Protein AF-A0A523BJ26-F1 (afdb_monomer_lite)

Sequence (100 aa):
MAKSVRDLELLLLATLSHESLDLLSILATHPDGMSTTELFHTFRRKWDVSKPTFFTYLNDLDKQGLIGTGGGRRGKPYIVTLLLQYPELIKEELKRREVK

pLDDT: mean 90.49, std 11.13, range [49.31, 97.56]

Radius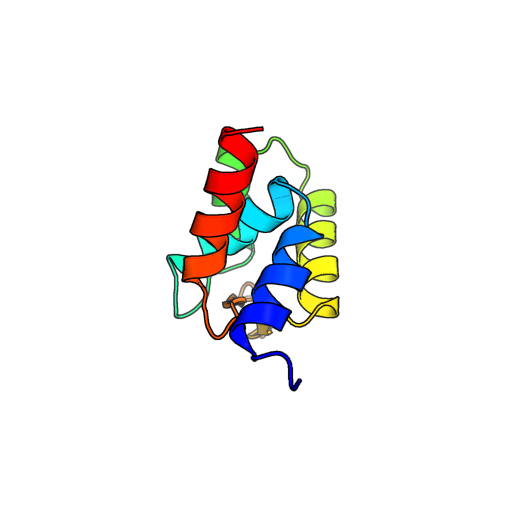 of gyration: 13.76 Å; chains: 1; bounding box: 28×31×40 Å

Foldseek 3Di:
DDQDLVNVVLVVLLPDDPLLLVLLVVQLVPQVFDFLVVSVVVSCVVPVDDSVVSVVSVVVCVVVVQWDWDDPDPPGGIGIHGDRPCSVSSVVSNVVVVVD

Structure (mmCIF, N/CA/C/O backbone):
data_AF-A0A523BJ26-F1
#
_entry.id   AF-A0A523BJ26-F1
#
loop_
_atom_site.group_PDB
_atom_site.id
_atom_site.type_symbol
_atom_site.label_atom_id
_atom_site.label_alt_id
_atom_site.label_comp_id
_atom_site.label_asym_id
_atom_site.label_entity_id
_atom_site.label_seq_id
_atom_site.pdbx_PDB_ins_code
_atom_site.Cartn_x
_atom_site.Cartn_y
_atom_site.Cartn_z
_atom_site.occupancy
_atom_site.B_iso_or_equiv
_atom_site.auth_seq_id
_atom_site.auth_comp_id
_atom_site.auth_asym_id
_atom_site.auth_atom_id
_atom_site.pdbx_PDB_model_num
ATOM 1 N N . MET A 1 1 ? -12.748 -17.782 20.034 1.00 49.31 1 MET A N 1
ATOM 2 C CA . MET A 1 1 ? -13.449 -16.960 19.024 1.00 49.31 1 MET A CA 1
ATOM 3 C C . MET A 1 1 ? -12.514 -16.856 17.827 1.00 49.31 1 MET A C 1
ATOM 5 O O . MET A 1 1 ? -11.424 -16.323 17.996 1.00 49.31 1 MET A O 1
ATOM 9 N N . ALA A 1 2 ? -12.829 -17.486 16.693 1.00 54.34 2 ALA A N 1
ATOM 10 C CA . ALA A 1 2 ? -11.977 -17.381 15.506 1.00 54.34 2 ALA A CA 1
ATOM 11 C C . ALA A 1 2 ? -12.077 -15.945 14.973 1.00 54.34 2 ALA A C 1
ATOM 13 O O . ALA A 1 2 ? -13.187 -15.462 14.762 1.00 54.34 2 ALA A O 1
ATOM 14 N N . LYS A 1 3 ? -10.948 -15.244 14.824 1.00 74.44 3 LYS A N 1
ATOM 15 C CA . LYS A 1 3 ? -10.942 -13.932 14.163 1.00 74.44 3 LYS A CA 1
ATOM 16 C C . LYS A 1 3 ? -11.324 -14.145 12.700 1.00 74.44 3 LYS A C 1
ATOM 18 O O . LYS A 1 3 ? -10.780 -15.051 12.068 1.00 74.44 3 LYS A O 1
ATOM 23 N N . SER A 1 4 ? -12.263 -13.354 12.184 1.00 91.56 4 SER A N 1
ATOM 24 C CA . SER A 1 4 ? -12.597 -13.407 10.760 1.00 91.56 4 SER A CA 1
ATOM 25 C C . SER A 1 4 ? -11.415 -12.895 9.928 1.00 91.56 4 SER A C 1
ATOM 27 O O . SER A 1 4 ? -10.587 -12.133 10.432 1.00 91.56 4 SER A O 1
ATOM 29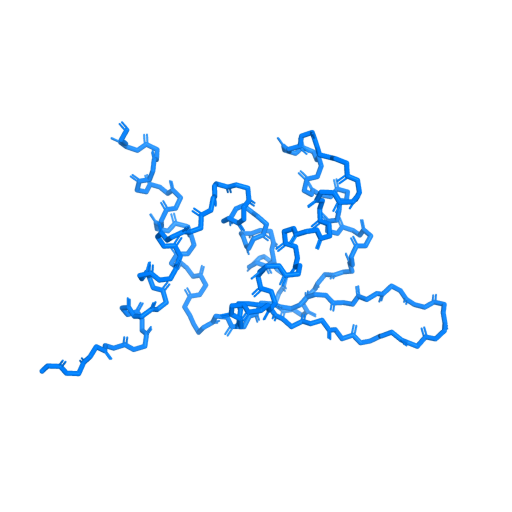 N N . VAL A 1 5 ? -11.321 -13.294 8.654 1.00 91.12 5 VAL A N 1
ATOM 30 C CA . VAL A 1 5 ? -10.281 -12.774 7.741 1.00 91.12 5 VAL A CA 1
ATOM 31 C C . VAL A 1 5 ? -10.345 -11.245 7.671 1.00 91.12 5 VAL A C 1
ATOM 33 O O . VAL A 1 5 ? -9.316 -10.585 7.771 1.00 91.12 5 VAL A O 1
ATOM 36 N N . ARG A 1 6 ? -11.561 -10.686 7.636 1.00 93.94 6 ARG A N 1
ATOM 37 C CA . ARG A 1 6 ? -11.807 -9.241 7.689 1.00 93.94 6 ARG A CA 1
ATOM 38 C C . ARG A 1 6 ? -11.180 -8.583 8.924 1.00 93.94 6 ARG A C 1
ATOM 40 O O . ARG A 1 6 ? -10.531 -7.550 8.802 1.00 93.94 6 ARG A O 1
ATOM 47 N N . ASP A 1 7 ? -11.342 -9.176 10.110 1.00 92.31 7 ASP A N 1
ATOM 48 C CA . ASP A 1 7 ? -10.767 -8.625 11.348 1.00 92.31 7 ASP A CA 1
ATOM 49 C C . ASP A 1 7 ? -9.236 -8.678 11.346 1.00 92.31 7 ASP A C 1
ATOM 51 O O . ASP A 1 7 ? -8.584 -7.786 11.887 1.00 92.31 7 ASP A O 1
ATOM 55 N N . LEU A 1 8 ? -8.652 -9.723 10.753 1.00 92.56 8 LEU A N 1
ATOM 56 C CA . LEU A 1 8 ? -7.202 -9.849 10.618 1.00 92.56 8 LEU A CA 1
ATOM 57 C C . LEU A 1 8 ? -6.636 -8.796 9.661 1.00 92.56 8 LEU A C 1
ATOM 59 O O . LEU A 1 8 ? -5.654 -8.143 10.010 1.00 92.56 8 LEU A O 1
ATOM 63 N N . GLU A 1 9 ? -7.273 -8.584 8.508 1.00 94.44 9 GLU A N 1
ATOM 64 C CA . GLU A 1 9 ? -6.871 -7.540 7.560 1.00 94.44 9 GLU A CA 1
ATOM 65 C C . GLU A 1 9 ? -7.010 -6.144 8.173 1.00 94.44 9 GLU A C 1
ATOM 67 O O . GLU A 1 9 ? -6.081 -5.346 8.080 1.00 94.44 9 GLU A O 1
ATOM 72 N N . LEU A 1 10 ? -8.105 -5.862 8.888 1.00 93.88 10 LEU A N 1
ATOM 73 C CA . LEU A 1 10 ? -8.280 -4.579 9.573 1.00 93.88 10 LEU A CA 1
ATOM 74 C C . LEU A 1 10 ? -7.204 -4.344 10.643 1.00 93.88 10 LEU A C 1
ATOM 76 O O . LEU A 1 10 ? -6.666 -3.242 10.749 1.00 93.88 10 LEU A O 1
ATOM 80 N N . LEU A 1 11 ? -6.869 -5.371 11.433 1.00 93.19 11 LEU A N 1
ATOM 81 C CA . LEU A 1 11 ? -5.788 -5.285 12.417 1.00 93.19 11 LEU A CA 1
ATOM 82 C C . LEU A 1 11 ? -4.442 -5.003 11.750 1.00 93.19 11 LEU A C 1
ATOM 84 O O . LEU A 1 11 ? -3.679 -4.192 12.265 1.00 93.19 11 LEU A O 1
ATOM 88 N N . LEU A 1 12 ? -4.161 -5.642 10.617 1.00 94.06 12 LEU A N 1
ATOM 89 C CA . LEU A 1 12 ? -2.917 -5.452 9.885 1.00 94.06 12 LEU A CA 1
ATOM 90 C C . LEU A 1 12 ? -2.833 -4.040 9.281 1.00 94.06 12 LEU A C 1
ATOM 92 O O . LEU A 1 12 ? -1.844 -3.342 9.506 1.00 94.06 12 LEU A O 1
ATOM 96 N N . LEU A 1 13 ? -3.904 -3.562 8.639 1.00 96.44 13 LEU A N 1
ATOM 97 C CA . LEU A 1 13 ? -4.014 -2.188 8.132 1.00 96.44 13 LEU A CA 1
ATOM 98 C C . LEU A 1 13 ? -3.824 -1.142 9.239 1.00 96.44 13 LEU A C 1
ATOM 100 O O . LEU A 1 13 ? -3.152 -0.132 9.031 1.00 96.44 13 LEU A O 1
ATOM 104 N N . ALA A 1 14 ? -4.340 -1.400 10.443 1.00 94.62 14 ALA A N 1
ATOM 105 C CA . ALA A 1 14 ? -4.178 -0.500 11.582 1.00 94.62 14 ALA A CA 1
ATOM 106 C C . ALA A 1 14 ? -2.711 -0.325 12.030 1.00 94.62 14 ALA A C 1
ATOM 108 O O . ALA A 1 14 ? -2.402 0.666 12.690 1.00 94.62 14 ALA A O 1
ATOM 109 N N . THR A 1 15 ? -1.801 -1.238 11.665 1.00 94.81 15 THR A N 1
ATOM 110 C CA . THR A 1 15 ? -0.360 -1.127 11.978 1.00 94.81 15 THR A CA 1
ATOM 111 C C . THR A 1 15 ? 0.442 -0.333 10.946 1.00 94.81 15 THR A C 1
ATOM 113 O O . THR A 1 15 ? 1.583 0.040 11.212 1.00 94.81 15 THR A O 1
ATOM 116 N N . LEU A 1 16 ? -0.138 -0.056 9.776 1.00 96.50 16 LEU A N 1
ATOM 117 C CA . LEU A 1 16 ? 0.550 0.613 8.674 1.00 96.50 16 LEU A CA 1
ATOM 118 C C . LEU A 1 16 ? 0.691 2.119 8.906 1.00 96.50 16 LEU A C 1
ATOM 120 O O . LEU A 1 16 ? -0.143 2.741 9.567 1.00 96.50 16 LEU A O 1
ATOM 124 N N . SER A 1 17 ? 1.707 2.736 8.299 1.00 95.12 17 SER A N 1
ATOM 125 C CA . SER A 1 17 ? 1.802 4.198 8.233 1.00 95.12 17 SER A CA 1
ATOM 126 C C . SER A 1 17 ? 0.719 4.787 7.316 1.00 95.12 17 SER A C 1
ATOM 128 O O . SER A 1 17 ? 0.050 4.062 6.574 1.00 95.12 17 SER A O 1
ATOM 130 N N . HIS A 1 18 ? 0.516 6.107 7.373 1.00 94.88 18 HIS A N 1
ATOM 131 C CA . HIS A 1 18 ? -0.462 6.772 6.504 1.00 94.88 18 HIS A CA 1
ATOM 132 C C . HIS A 1 18 ? -0.048 6.657 5.027 1.00 94.88 18 HIS A C 1
ATOM 134 O O . HIS A 1 18 ? -0.874 6.351 4.174 1.00 94.88 18 HIS A O 1
ATOM 140 N N . GLU A 1 19 ? 1.245 6.801 4.747 1.00 95.94 1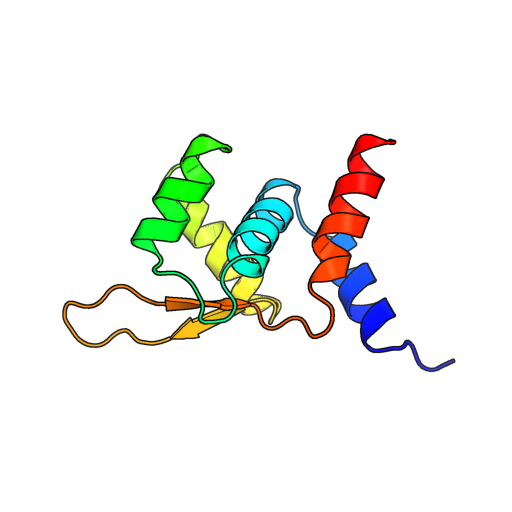9 GLU A N 1
ATOM 141 C CA . GLU A 1 19 ? 1.877 6.619 3.438 1.00 95.94 19 GLU A CA 1
ATOM 142 C C . GLU A 1 19 ? 1.587 5.233 2.861 1.00 95.94 19 GLU A C 1
ATOM 144 O O . GLU A 1 19 ? 1.145 5.108 1.720 1.00 95.94 19 GLU A O 1
ATOM 149 N N . SER A 1 20 ? 1.783 4.186 3.665 1.00 97.31 20 SER A N 1
ATOM 150 C CA . SER A 1 20 ? 1.501 2.812 3.258 1.00 97.31 20 SER A CA 1
ATOM 151 C C . SER A 1 20 ? 0.014 2.593 2.970 1.00 97.31 20 SER A C 1
ATOM 153 O O . SER A 1 20 ? -0.319 1.980 1.958 1.00 97.31 20 SER A O 1
ATOM 155 N N . LEU A 1 21 ? -0.892 3.126 3.800 1.00 97.25 21 LEU A N 1
ATOM 156 C CA . LEU A 1 21 ? -2.337 3.040 3.548 1.00 97.25 21 LEU A CA 1
ATOM 157 C C . LEU A 1 21 ? -2.754 3.774 2.274 1.00 97.25 21 LEU A C 1
ATOM 159 O O . LEU A 1 21 ? -3.570 3.264 1.510 1.00 97.25 21 LEU A O 1
ATOM 163 N N . ASP A 1 22 ? -2.183 4.946 2.014 1.00 96.25 22 ASP A N 1
ATOM 164 C CA . ASP A 1 22 ? -2.436 5.682 0.780 1.00 96.25 22 ASP A CA 1
ATOM 165 C C . ASP A 1 22 ? -1.928 4.939 -0.450 1.00 96.25 22 ASP A C 1
ATOM 167 O O . ASP A 1 22 ? -2.608 4.904 -1.476 1.00 96.25 22 ASP A O 1
ATOM 171 N N . LEU A 1 23 ? -0.756 4.312 -0.356 1.00 97.06 23 LEU A N 1
ATOM 172 C CA . LEU A 1 23 ? -0.219 3.503 -1.441 1.00 97.06 23 LEU A CA 1
ATOM 173 C C . LEU A 1 23 ? -1.146 2.319 -1.754 1.00 97.06 23 LEU A C 1
ATOM 175 O O . LEU A 1 23 ? -1.452 2.074 -2.922 1.00 97.06 23 LEU A O 1
ATOM 179 N N . LEU A 1 24 ? -1.669 1.641 -0.726 1.00 97.56 24 LEU A N 1
ATOM 180 C CA . LEU A 1 24 ? -2.688 0.599 -0.894 1.00 97.56 24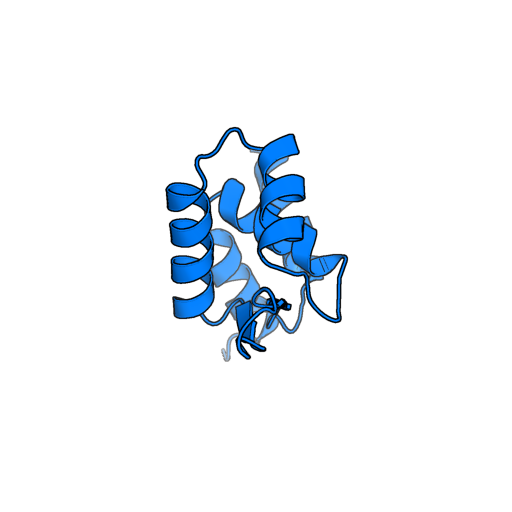 LEU A CA 1
ATOM 181 C C . LEU A 1 24 ? -4.003 1.157 -1.456 1.00 97.56 24 LEU A C 1
ATOM 183 O O . LEU A 1 24 ? -4.633 0.505 -2.283 1.00 97.56 24 LEU A O 1
ATOM 187 N N . SER A 1 25 ? -4.406 2.366 -1.061 1.00 96.88 25 SER A N 1
ATOM 188 C CA . SER A 1 25 ? -5.613 3.037 -1.564 1.00 96.88 25 SER A CA 1
ATOM 189 C C . SER A 1 25 ? -5.520 3.341 -3.064 1.00 96.88 25 SER A C 1
ATOM 191 O O . SER A 1 25 ? -6.495 3.154 -3.792 1.00 96.88 25 SER A O 1
ATOM 193 N N . ILE A 1 26 ? -4.338 3.734 -3.558 1.00 96.50 26 ILE A N 1
ATOM 194 C CA . ILE A 1 26 ? -4.078 3.899 -4.999 1.00 96.50 26 ILE A CA 1
ATOM 195 C C . ILE A 1 26 ? -4.190 2.551 -5.723 1.00 96.50 26 ILE A C 1
ATOM 197 O O . ILE A 1 26 ? -4.804 2.472 -6.785 1.00 96.50 26 ILE A O 1
ATOM 201 N N . LEU A 1 27 ? -3.634 1.480 -5.154 1.00 96.50 27 LEU A N 1
ATOM 202 C CA . LEU A 1 27 ? -3.737 0.140 -5.739 1.00 96.50 27 LEU A CA 1
ATOM 203 C C . LEU A 1 27 ? -5.175 -0.394 -5.732 1.00 96.50 27 LEU A C 1
ATOM 205 O O . LEU A 1 27 ? -5.585 -1.045 -6.686 1.00 96.50 27 LEU A O 1
ATOM 209 N N . ALA A 1 28 ? -5.973 -0.071 -4.714 1.00 95.69 28 ALA A N 1
ATOM 210 C CA . ALA A 1 28 ? -7.371 -0.487 -4.615 1.00 95.69 28 ALA A CA 1
ATOM 211 C C . ALA A 1 28 ? -8.267 0.092 -5.727 1.00 95.69 28 ALA A C 1
ATOM 213 O O . ALA A 1 28 ? -9.363 -0.418 -5.954 1.00 95.69 28 ALA A O 1
ATOM 214 N N . THR A 1 29 ? -7.828 1.143 -6.431 1.00 94.56 29 THR A N 1
ATOM 215 C CA . THR A 1 29 ? -8.532 1.667 -7.615 1.00 94.56 29 THR A CA 1
ATOM 216 C C . THR A 1 29 ? -8.111 0.985 -8.924 1.00 94.56 29 THR A C 1
ATOM 218 O O . THR A 1 29 ? -8.718 1.252 -9.957 1.00 94.56 29 THR A O 1
ATOM 221 N N . HIS A 1 30 ? -7.128 0.076 -8.880 1.00 94.19 30 HIS A N 1
ATOM 222 C CA . HIS A 1 30 ? -6.557 -0.633 -10.029 1.00 94.19 30 HIS A CA 1
ATOM 223 C C . HIS A 1 30 ? -6.540 -2.152 -9.765 1.00 94.19 30 HIS A C 1
ATOM 225 O O . HIS A 1 30 ? -5.510 -2.693 -9.358 1.00 94.19 30 HIS A O 1
ATOM 231 N N . PRO A 1 31 ? -7.664 -2.865 -9.981 1.00 86.00 31 PRO A N 1
ATOM 232 C CA . PRO A 1 31 ? -7.788 -4.286 -9.634 1.00 86.00 31 PRO A CA 1
ATOM 233 C C . PRO A 1 31 ? -6.801 -5.191 -10.388 1.00 86.00 31 PRO A C 1
ATOM 235 O O . PRO A 1 31 ? -6.353 -6.194 -9.842 1.00 86.00 31 PRO A O 1
ATOM 238 N N . ASP A 1 32 ? -6.398 -4.801 -11.599 1.00 89.25 32 ASP A N 1
ATOM 239 C CA . ASP A 1 32 ? -5.402 -5.520 -12.408 1.00 89.25 32 ASP A CA 1
ATOM 240 C C . ASP A 1 32 ? -3.946 -5.176 -12.029 1.00 89.25 32 ASP A C 1
ATOM 242 O O . ASP A 1 32 ? -2.987 -5.658 -12.639 1.00 89.25 32 ASP A O 1
ATOM 246 N N . GLY A 1 33 ? -3.771 -4.336 -11.007 1.00 92.50 33 GLY A N 1
ATOM 247 C CA . GLY A 1 33 ? -2.492 -3.803 -10.572 1.00 92.50 33 GLY A CA 1
ATOM 248 C C . GLY A 1 33 ? -2.034 -2.580 -11.359 1.00 92.50 33 GLY A C 1
ATOM 249 O O . GLY A 1 33 ? -2.636 -2.149 -12.341 1.00 92.50 33 GLY A O 1
ATOM 250 N N . MET A 1 34 ? -0.930 -2.002 -10.898 1.00 94.81 34 MET A N 1
ATOM 251 C CA . MET A 1 34 ? -0.337 -0.797 -11.469 1.00 94.81 34 MET A CA 1
ATOM 252 C C . MET A 1 34 ? 1.159 -0.992 -11.685 1.00 94.81 34 MET A C 1
ATOM 254 O O . MET A 1 34 ? 1.845 -1.641 -10.893 1.00 94.81 34 MET A O 1
ATOM 258 N N . SER A 1 35 ? 1.699 -0.413 -12.757 1.00 94.00 35 SER A N 1
ATOM 259 C CA . SER A 1 35 ? 3.145 -0.433 -12.962 1.00 94.00 35 SER A CA 1
ATOM 260 C C . SER A 1 35 ? 3.862 0.360 -11.865 1.00 94.00 35 SER A C 1
ATOM 262 O O . SER A 1 35 ? 3.430 1.442 -11.483 1.00 94.00 35 SER A O 1
ATOM 264 N N . THR A 1 36 ? 5.002 -0.132 -11.384 1.00 93.25 36 THR A N 1
ATOM 265 C CA . THR A 1 36 ? 5.840 0.566 -10.387 1.00 93.25 36 THR A CA 1
ATOM 266 C C . THR A 1 36 ? 6.181 2.005 -10.782 1.00 93.25 36 THR A C 1
ATOM 268 O O . THR A 1 36 ? 6.255 2.874 -9.917 1.00 93.25 36 THR A O 1
ATOM 271 N N . THR A 1 37 ? 6.358 2.279 -12.078 1.00 93.19 37 THR A N 1
ATOM 272 C CA . THR A 1 37 ? 6.590 3.634 -12.598 1.00 93.19 37 THR A CA 1
ATOM 273 C C . THR A 1 37 ? 5.373 4.533 -12.390 1.00 93.19 37 THR A C 1
ATOM 275 O O . THR A 1 37 ? 5.496 5.622 -11.832 1.00 93.19 37 THR A O 1
ATOM 278 N N . GLU A 1 38 ? 4.198 4.083 -12.820 1.00 94.88 38 GLU A N 1
ATOM 279 C CA . GLU A 1 38 ? 2.946 4.831 -12.690 1.00 94.88 38 GLU A CA 1
ATOM 280 C C . GLU A 1 38 ? 2.539 5.010 -11.225 1.00 94.88 38 GLU A C 1
ATOM 282 O O . GLU A 1 38 ? 2.170 6.111 -10.811 1.00 94.88 38 GLU A O 1
ATOM 287 N N . LEU A 1 39 ? 2.706 3.960 -10.421 1.00 96.06 39 LEU A N 1
ATOM 288 C CA . LEU A 1 39 ? 2.436 3.974 -8.990 1.00 96.06 39 LEU A CA 1
ATOM 289 C C . LEU A 1 39 ? 3.335 4.976 -8.270 1.00 96.06 39 LEU A C 1
ATOM 291 O O . LEU A 1 39 ? 2.836 5.779 -7.487 1.00 96.06 39 LEU A O 1
ATOM 295 N N . PHE A 1 40 ? 4.634 5.001 -8.583 1.00 96.44 40 PHE A N 1
ATOM 296 C CA . PHE A 1 40 ? 5.557 5.986 -8.020 1.00 96.44 40 PHE A CA 1
ATOM 297 C C . PHE A 1 40 ? 5.137 7.418 -8.363 1.00 96.44 40 PHE A C 1
ATOM 299 O O . PHE A 1 40 ? 5.078 8.272 -7.480 1.00 96.44 40 PHE A O 1
ATOM 306 N N . HIS A 1 41 ? 4.818 7.693 -9.631 1.00 95.62 41 HIS A N 1
ATOM 307 C CA . HIS A 1 41 ? 4.400 9.030 -10.051 1.00 95.62 41 HIS A CA 1
ATOM 308 C C . HIS A 1 41 ? 3.075 9.460 -9.420 1.00 95.62 41 HIS A C 1
ATOM 310 O O . HIS A 1 41 ? 2.933 10.630 -9.071 1.00 95.62 41 HIS A O 1
ATOM 316 N N . THR A 1 42 ? 2.130 8.538 -9.250 1.00 96.00 42 THR A N 1
ATOM 317 C CA . THR A 1 42 ? 0.840 8.812 -8.605 1.00 96.00 42 THR A CA 1
ATOM 318 C C . THR A 1 42 ? 1.022 9.069 -7.115 1.00 96.00 42 THR A C 1
ATOM 320 O O . THR A 1 42 ? 0.559 10.087 -6.606 1.00 96.00 42 THR A O 1
ATOM 323 N N . PHE A 1 43 ? 1.771 8.204 -6.431 1.00 96.69 43 PHE A N 1
ATOM 324 C CA . PHE A 1 43 ? 2.058 8.325 -5.006 1.00 96.69 43 PHE A CA 1
ATOM 325 C C . PHE A 1 43 ? 2.809 9.621 -4.680 1.00 96.69 43 PHE A C 1
ATOM 327 O O . PHE A 1 43 ? 2.434 10.346 -3.756 1.00 96.69 43 PHE A O 1
ATOM 334 N N . ARG A 1 44 ? 3.797 9.981 -5.512 1.00 96.06 44 ARG A N 1
ATOM 335 C CA . ARG A 1 44 ? 4.608 11.189 -5.326 1.00 96.06 44 ARG A CA 1
ATOM 336 C C . ARG A 1 44 ? 3.809 12.495 -5.398 1.00 96.06 44 ARG A C 1
ATOM 338 O O . ARG A 1 44 ? 4.229 13.499 -4.836 1.00 96.06 44 ARG A O 1
ATOM 345 N N . ARG A 1 45 ? 2.650 12.509 -6.071 1.00 94.50 45 ARG A N 1
ATOM 346 C CA . ARG A 1 45 ? 1.777 13.700 -6.107 1.00 94.50 45 ARG A CA 1
ATOM 347 C C . ARG A 1 45 ? 1.199 14.044 -4.736 1.00 94.50 45 ARG A C 1
ATOM 349 O O . ARG A 1 45 ? 0.879 15.205 -4.510 1.00 94.50 45 ARG A O 1
ATOM 356 N N . LYS A 1 46 ? 1.038 13.045 -3.861 1.00 94.19 46 LYS A N 1
ATOM 357 C CA . LYS A 1 46 ? 0.521 13.219 -2.498 1.00 94.19 46 LYS A CA 1
ATOM 358 C C . LYS A 1 46 ? 1.644 13.258 -1.460 1.00 94.19 46 LYS A C 1
ATOM 360 O O . LYS A 1 46 ? 1.581 14.056 -0.535 1.00 94.19 46 LYS A O 1
ATOM 365 N N . TRP A 1 47 ? 2.669 12.429 -1.641 1.00 94.50 47 TRP A N 1
ATOM 366 C CA . TRP A 1 47 ? 3.775 12.274 -0.700 1.00 94.50 47 TRP A CA 1
ATOM 367 C C . TRP A 1 47 ? 5.098 12.619 -1.375 1.00 94.50 47 TRP A C 1
ATOM 369 O O . TRP A 1 47 ? 5.512 11.920 -2.297 1.00 94.50 47 TRP A O 1
ATOM 379 N N . ASP A 1 48 ? 5.793 13.666 -0.925 1.00 93.06 48 ASP A N 1
ATOM 380 C CA . ASP A 1 48 ? 7.102 14.023 -1.488 1.00 93.06 48 ASP A CA 1
ATOM 381 C C . ASP A 1 48 ? 8.192 13.048 -1.016 1.00 93.06 48 ASP A C 1
ATOM 383 O O . ASP A 1 48 ? 8.935 13.297 -0.069 1.00 93.06 48 ASP A O 1
ATOM 387 N N . VAL A 1 49 ? 8.244 11.880 -1.659 1.00 93.62 49 VAL A N 1
ATOM 388 C CA . VAL A 1 49 ? 9.168 10.794 -1.327 1.00 93.62 49 VAL A CA 1
ATOM 389 C C . VAL A 1 49 ? 10.161 10.527 -2.449 1.00 93.62 49 VAL A C 1
ATOM 391 O O . VAL A 1 49 ? 9.867 10.627 -3.645 1.00 93.62 49 VAL A O 1
ATOM 394 N N . SER A 1 50 ? 11.360 10.109 -2.050 1.00 96.06 50 SER A N 1
ATOM 395 C CA . SER A 1 50 ? 12.370 9.630 -2.985 1.00 96.06 50 SER A CA 1
ATOM 396 C C . SER A 1 50 ? 11.982 8.268 -3.575 1.00 96.06 50 SER A C 1
ATOM 398 O O . SER A 1 50 ? 11.246 7.486 -2.967 1.00 96.06 50 SER A O 1
ATOM 400 N N . LYS A 1 51 ? 12.524 7.941 -4.755 1.00 94.62 51 LYS A N 1
ATOM 401 C CA . LYS A 1 51 ? 12.332 6.621 -5.374 1.00 94.62 51 LYS A CA 1
ATOM 402 C C . LYS A 1 51 ? 12.824 5.468 -4.472 1.00 94.62 51 LYS A C 1
ATOM 404 O O . LYS A 1 51 ? 12.086 4.494 -4.354 1.00 94.62 51 LYS A O 1
ATOM 409 N N . PRO A 1 52 ? 13.991 5.551 -3.794 1.00 96.81 52 PRO A N 1
ATOM 410 C CA . PRO A 1 52 ? 14.387 4.555 -2.795 1.00 96.81 52 PRO A CA 1
ATOM 411 C C . PRO A 1 52 ? 13.366 4.370 -1.667 1.00 96.81 52 PRO A C 1
ATOM 413 O O . PRO A 1 52 ? 12.982 3.241 -1.385 1.00 96.81 52 PRO A O 1
ATOM 416 N N . THR A 1 53 ? 12.873 5.464 -1.077 1.00 96.25 53 THR A N 1
ATOM 417 C CA . THR A 1 53 ? 11.872 5.416 0.004 1.00 96.25 53 THR A CA 1
ATOM 418 C C . THR A 1 53 ? 10.578 4.745 -0.459 1.00 96.25 53 THR A C 1
ATOM 420 O O . THR A 1 53 ? 10.030 3.904 0.245 1.00 96.25 53 THR A O 1
ATOM 423 N N . PHE A 1 54 ? 10.122 5.053 -1.674 1.00 96.81 54 PHE A N 1
ATOM 424 C CA . PHE A 1 54 ? 8.976 4.385 -2.289 1.00 96.81 54 PHE A CA 1
ATOM 425 C C . PHE A 1 54 ? 9.161 2.862 -2.387 1.00 96.81 54 PHE A C 1
ATOM 427 O O . PHE A 1 54 ? 8.257 2.108 -2.033 1.00 96.81 54 PHE A O 1
ATOM 434 N N . PHE A 1 55 ? 10.336 2.393 -2.819 1.00 95.56 55 PHE A N 1
ATOM 435 C CA . PHE A 1 55 ? 10.613 0.955 -2.870 1.00 95.56 55 PHE A CA 1
ATOM 436 C C . PHE A 1 55 ? 10.727 0.315 -1.484 1.00 95.56 55 PHE A C 1
ATOM 438 O O . PHE A 1 55 ? 10.393 -0.861 -1.356 1.00 95.56 55 PHE A O 1
ATOM 445 N N . THR A 1 56 ? 11.132 1.060 -0.452 1.00 96.50 56 THR A N 1
ATOM 446 C CA . THR A 1 56 ? 11.049 0.585 0.937 1.00 96.50 56 THR A CA 1
ATOM 447 C C . THR A 1 56 ? 9.599 0.300 1.324 1.00 96.50 56 THR A C 1
ATOM 449 O O . THR A 1 56 ? 9.318 -0.806 1.776 1.00 96.50 56 THR A O 1
ATOM 452 N N . TYR A 1 57 ? 8.665 1.222 1.049 1.00 96.69 57 TYR A N 1
ATOM 453 C CA . TYR A 1 57 ? 7.239 0.985 1.313 1.00 96.69 57 TYR A CA 1
ATOM 454 C C . TYR A 1 57 ? 6.704 -0.237 0.564 1.00 96.69 57 TYR A C 1
ATOM 456 O O . TYR A 1 57 ? 6.030 -1.070 1.164 1.00 96.69 57 TYR A O 1
ATOM 464 N N . LEU A 1 58 ? 7.031 -0.386 -0.726 1.00 96.00 58 LEU A N 1
ATOM 465 C CA . LEU A 1 58 ? 6.621 -1.567 -1.491 1.00 96.00 58 LEU A CA 1
ATOM 466 C C . LEU A 1 58 ? 7.168 -2.862 -0.882 1.00 96.00 58 LEU A C 1
ATOM 468 O O . LEU A 1 58 ? 6.419 -3.812 -0.699 1.00 96.00 58 LEU A O 1
ATOM 472 N N . ASN A 1 59 ? 8.454 -2.901 -0.537 1.00 95.31 59 ASN A N 1
ATOM 473 C CA . ASN A 1 59 ? 9.073 -4.088 0.049 1.00 95.31 59 ASN A CA 1
ATOM 474 C C . ASN A 1 59 ? 8.436 -4.462 1.395 1.00 95.31 59 ASN A C 1
ATOM 476 O O . ASN A 1 59 ? 8.216 -5.636 1.677 1.00 95.31 59 ASN A O 1
ATOM 480 N N . ASP A 1 60 ? 8.121 -3.474 2.229 1.00 96.00 60 ASP A N 1
ATOM 481 C CA . ASP A 1 60 ? 7.507 -3.728 3.530 1.00 96.00 60 ASP A CA 1
ATOM 482 C C . ASP A 1 60 ? 6.060 -4.219 3.398 1.00 96.00 60 ASP A C 1
ATOM 484 O O . ASP A 1 60 ? 5.652 -5.106 4.146 1.00 96.00 60 ASP A O 1
ATOM 488 N N . LEU A 1 61 ? 5.307 -3.714 2.418 1.00 96.69 61 LEU A N 1
ATOM 489 C CA . LEU A 1 61 ? 3.961 -4.197 2.101 1.00 96.69 61 LEU A CA 1
ATOM 490 C C . LEU A 1 61 ? 3.976 -5.611 1.493 1.00 96.69 61 LEU A C 1
ATOM 492 O O . LEU A 1 61 ? 3.131 -6.434 1.840 1.00 96.69 61 LEU A O 1
ATOM 496 N N . ASP A 1 62 ? 4.946 -5.915 0.629 1.00 95.06 62 ASP A N 1
ATOM 497 C CA . ASP A 1 62 ? 5.127 -7.240 0.016 1.00 95.06 62 ASP A CA 1
ATOM 498 C C . ASP A 1 62 ? 5.474 -8.294 1.080 1.00 95.06 62 ASP A C 1
ATOM 500 O O . ASP A 1 62 ? 4.830 -9.339 1.163 1.00 95.06 62 ASP A O 1
ATOM 504 N N . LYS A 1 63 ? 6.391 -7.976 2.006 1.00 93.75 63 LYS A N 1
ATOM 5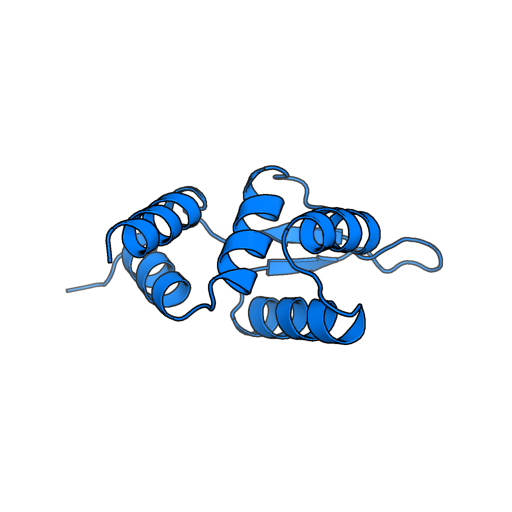05 C CA . LYS A 1 63 ? 6.720 -8.837 3.162 1.00 93.75 63 LYS A CA 1
ATOM 506 C C . LYS A 1 63 ? 5.529 -9.120 4.074 1.00 93.75 63 LYS A C 1
ATOM 508 O O . LYS A 1 63 ? 5.491 -10.165 4.717 1.00 93.75 63 LYS A O 1
ATOM 513 N N . GLN A 1 64 ? 4.590 -8.183 4.167 1.00 93.25 64 GLN A N 1
ATOM 514 C CA . GLN A 1 64 ? 3.359 -8.347 4.940 1.00 93.25 64 GLN A CA 1
ATOM 515 C C . GLN A 1 64 ? 2.272 -9.112 4.171 1.00 93.25 64 GLN A C 1
ATOM 517 O O . GLN A 1 64 ? 1.205 -9.362 4.725 1.00 93.25 64 GLN A O 1
ATOM 522 N N . GLY A 1 65 ? 2.525 -9.489 2.913 1.00 93.31 65 GLY A N 1
ATOM 523 C CA . GLY A 1 65 ? 1.566 -10.188 2.060 1.00 93.31 65 GLY A CA 1
ATOM 524 C C . GLY A 1 65 ? 0.398 -9.313 1.606 1.00 93.31 65 GLY A C 1
ATOM 525 O O . GLY A 1 65 ? -0.644 -9.838 1.229 1.00 93.31 65 GLY A O 1
ATOM 526 N N . LEU A 1 66 ? 0.546 -7.986 1.660 1.00 95.62 66 LEU A N 1
ATOM 527 C CA . LEU A 1 66 ? -0.500 -7.028 1.290 1.00 95.62 66 LEU A CA 1
ATOM 528 C C . LEU A 1 66 ? -0.547 -6.744 -0.206 1.00 95.62 66 LEU A C 1
ATOM 530 O O . LEU A 1 66 ? -1.594 -6.381 -0.746 1.00 95.62 66 LEU A O 1
ATOM 534 N N . ILE A 1 67 ? 0.600 -6.876 -0.860 1.00 96.06 67 ILE A N 1
ATOM 535 C CA . ILE A 1 67 ? 0.758 -6.686 -2.293 1.00 96.06 67 ILE A CA 1
ATOM 536 C C . ILE A 1 67 ? 1.539 -7.856 -2.875 1.00 96.06 67 ILE A C 1
ATOM 538 O O . ILE A 1 67 ? 2.261 -8.546 -2.162 1.00 96.06 67 ILE A O 1
ATOM 542 N N . GLY A 1 68 ? 1.388 -8.055 -4.177 1.00 93.62 68 GLY A N 1
ATOM 543 C CA . GLY A 1 68 ? 2.240 -8.925 -4.969 1.00 93.62 68 GLY A CA 1
ATOM 544 C C . GLY A 1 68 ? 2.967 -8.105 -6.022 1.00 93.62 68 GLY A C 1
ATOM 545 O O . GLY A 1 68 ? 2.402 -7.171 -6.595 1.00 93.62 68 GLY A O 1
ATOM 546 N N . THR A 1 69 ? 4.218 -8.461 -6.297 1.00 89.38 69 THR A N 1
ATOM 547 C CA . THR A 1 69 ? 4.985 -7.886 -7.404 1.00 89.38 69 THR A CA 1
ATOM 548 C C . THR A 1 69 ? 5.215 -8.935 -8.492 1.00 89.38 69 THR A C 1
ATOM 550 O O . THR A 1 69 ? 5.696 -10.037 -8.241 1.00 8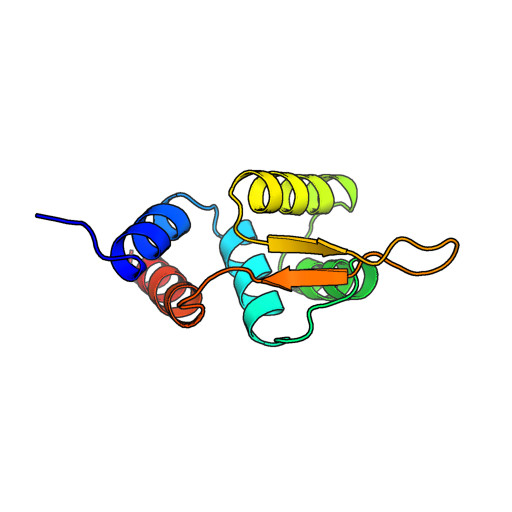9.38 69 THR A O 1
ATOM 553 N N . GLY A 1 70 ? 4.838 -8.617 -9.732 1.00 82.50 70 GLY A N 1
ATOM 554 C CA . GLY A 1 70 ? 4.899 -9.542 -10.865 1.00 82.50 70 GLY A CA 1
ATOM 555 C C . GLY A 1 70 ? 5.402 -8.889 -12.152 1.00 82.50 70 GLY A C 1
ATOM 556 O O . GLY A 1 70 ? 5.441 -7.669 -12.291 1.00 82.50 70 GLY A O 1
ATOM 557 N N . GLY A 1 71 ? 5.789 -9.709 -13.134 1.00 66.06 71 GLY A N 1
ATOM 558 C CA . GLY A 1 71 ? 5.928 -9.247 -14.524 1.00 66.06 71 GLY A CA 1
ATOM 559 C C . GLY A 1 71 ? 7.273 -8.645 -14.954 1.00 66.06 71 GLY A C 1
ATOM 560 O O . GLY A 1 71 ? 7.346 -8.064 -16.036 1.00 66.06 71 GLY A O 1
ATOM 561 N N . GLY A 1 72 ? 8.359 -8.837 -14.200 1.00 58.88 72 GLY A N 1
ATOM 562 C CA . GLY A 1 72 ? 9.704 -8.393 -14.591 1.00 58.88 72 GLY A CA 1
ATOM 563 C C . GLY A 1 72 ? 10.343 -9.214 -15.724 1.00 58.88 72 GLY A C 1
ATOM 564 O O . GLY A 1 72 ? 11.339 -9.897 -15.508 1.00 58.88 72 GLY A O 1
ATOM 565 N N . ARG A 1 73 ? 9.805 -9.175 -16.952 1.00 56.31 73 ARG A N 1
ATOM 566 C CA . ARG A 1 73 ? 10.574 -9.571 -18.153 1.00 56.31 73 ARG A CA 1
ATOM 567 C C . ARG A 1 73 ? 11.386 -8.367 -18.640 1.00 56.31 73 ARG A C 1
ATOM 569 O O . ARG A 1 73 ? 10.921 -7.236 -18.527 1.00 56.31 73 ARG A O 1
ATOM 576 N N . ARG A 1 74 ? 12.593 -8.605 -19.181 1.00 57.47 74 ARG A N 1
ATOM 577 C CA . ARG A 1 74 ? 13.512 -7.560 -19.690 1.00 57.47 74 ARG A CA 1
ATOM 578 C C . ARG A 1 74 ? 12.749 -6.447 -20.424 1.00 57.47 74 ARG A C 1
ATOM 580 O O . ARG A 1 74 ? 12.111 -6.708 -21.439 1.00 57.47 74 ARG A O 1
ATOM 587 N N . GLY A 1 75 ? 12.841 -5.222 -19.904 1.00 60.19 75 GLY A N 1
ATOM 588 C CA . GLY A 1 75 ? 12.268 -4.021 -20.520 1.00 60.19 75 GLY A CA 1
ATOM 589 C C . GLY A 1 75 ? 10.828 -3.668 -20.125 1.00 60.19 75 GLY A C 1
ATOM 590 O O . GLY A 1 75 ? 10.335 -2.651 -20.602 1.00 60.19 75 GLY A O 1
ATOM 591 N N . LYS A 1 76 ? 10.153 -4.441 -19.259 1.00 64.94 76 LYS A N 1
ATOM 592 C CA . LYS A 1 76 ? 8.824 -4.084 -18.728 1.00 64.94 76 LYS A CA 1
ATOM 593 C C . LYS A 1 76 ? 8.893 -3.707 -17.240 1.00 64.94 76 LYS A C 1
ATOM 595 O O . LYS A 1 76 ? 9.597 -4.384 -16.490 1.00 64.94 76 LYS A O 1
ATOM 600 N N . PRO A 1 77 ? 8.191 -2.644 -16.801 1.00 71.62 77 PRO A N 1
ATOM 601 C CA . PRO A 1 77 ? 8.071 -2.320 -15.383 1.00 71.62 77 PRO A CA 1
ATOM 602 C C . PRO A 1 77 ? 7.407 -3.462 -14.608 1.00 71.62 77 PRO A C 1
ATOM 604 O O . PRO A 1 77 ? 6.511 -4.123 -15.133 1.00 71.62 77 PRO A O 1
ATOM 607 N N . TYR A 1 78 ? 7.800 -3.648 -13.348 1.00 86.62 78 TYR A N 1
ATOM 608 C CA . TYR A 1 78 ? 7.073 -4.527 -12.431 1.00 86.62 78 TYR A CA 1
ATOM 609 C C . TYR A 1 78 ? 5.643 -4.017 -12.250 1.00 86.62 78 TYR A C 1
ATOM 611 O O . TYR A 1 78 ? 5.448 -2.808 -12.095 1.00 86.62 78 TYR A O 1
ATOM 619 N N . ILE A 1 79 ? 4.678 -4.931 -12.256 1.00 92.94 79 ILE A N 1
ATOM 620 C CA . ILE A 1 79 ? 3.285 -4.677 -11.891 1.00 92.94 79 ILE A CA 1
ATOM 621 C C . ILE A 1 79 ? 3.121 -5.000 -10.409 1.00 92.94 79 ILE A C 1
ATOM 623 O O . ILE A 1 79 ? 3.609 -6.028 -9.940 1.00 92.94 79 ILE A O 1
ATOM 627 N N . VAL A 1 80 ? 2.455 -4.108 -9.688 1.00 95.69 80 VAL A N 1
ATOM 628 C CA . VAL A 1 80 ? 2.108 -4.254 -8.277 1.00 95.69 80 VAL A CA 1
ATOM 629 C C . VAL A 1 80 ? 0.605 -4.476 -8.173 1.00 95.69 80 VAL A C 1
ATOM 631 O O . VAL A 1 80 ? -0.160 -3.659 -8.678 1.00 95.69 80 VAL A O 1
ATOM 634 N N . THR A 1 81 ? 0.182 -5.557 -7.527 1.00 95.50 81 THR A N 1
ATOM 635 C CA . THR A 1 81 ? -1.230 -5.926 -7.331 1.00 95.50 81 THR A CA 1
ATOM 636 C C . THR A 1 81 ? -1.573 -5.959 -5.849 1.00 95.50 81 THR A C 1
ATOM 638 O O . THR A 1 81 ? -0.752 -6.389 -5.044 1.00 95.50 81 THR A O 1
ATOM 641 N N . LEU A 1 82 ? -2.786 -5.548 -5.482 1.00 96.25 82 LEU A N 1
ATOM 642 C CA . LEU A 1 82 ? -3.296 -5.661 -4.113 1.00 96.25 82 LEU A CA 1
ATOM 643 C C . LEU A 1 82 ? -3.722 -7.110 -3.814 1.00 96.25 82 LEU A C 1
ATOM 645 O O . LEU A 1 82 ? -4.322 -7.750 -4.674 1.00 96.25 82 LEU A O 1
ATOM 649 N N . LEU A 1 83 ? -3.428 -7.618 -2.613 1.00 95.19 83 LEU A N 1
ATOM 650 C CA . LEU A 1 83 ? -3.750 -8.998 -2.199 1.00 95.19 83 LEU A CA 1
ATOM 651 C C . LEU A 1 83 ? -4.811 -9.097 -1.089 1.00 95.19 83 LEU A C 1
ATOM 653 O O . LEU A 1 83 ? -5.128 -10.198 -0.645 1.00 95.19 83 LEU A O 1
ATOM 657 N N . LEU A 1 84 ? -5.366 -7.967 -0.644 1.00 93.62 84 LEU A N 1
ATOM 658 C CA . LEU A 1 84 ? -6.430 -7.932 0.364 1.00 93.62 84 LEU A CA 1
ATOM 659 C C . LEU A 1 84 ? -7.743 -8.514 -0.173 1.00 93.62 84 LEU A C 1
ATOM 661 O O . LEU A 1 84 ? -8.148 -8.206 -1.295 1.00 93.62 84 LEU A O 1
ATOM 665 N N . GLN A 1 85 ? -8.446 -9.278 0.662 1.00 93.94 85 GLN A N 1
ATOM 666 C CA . GLN A 1 85 ? -9.803 -9.750 0.382 1.00 93.94 85 GLN A CA 1
ATOM 667 C C . GLN A 1 85 ? -10.846 -8.645 0.576 1.00 93.94 85 GLN A C 1
ATOM 669 O O . GLN A 1 85 ? -11.860 -8.647 -0.120 1.00 93.94 85 GLN A O 1
ATOM 674 N N . TYR A 1 86 ? -10.588 -7.701 1.485 1.00 95.31 86 TYR A N 1
ATOM 675 C CA . TYR A 1 86 ? -11.492 -6.602 1.825 1.00 95.31 86 TYR A CA 1
ATOM 676 C C . TYR A 1 86 ? -10.813 -5.232 1.602 1.00 95.31 86 TYR A C 1
ATOM 678 O O . TYR A 1 86 ? -10.460 -4.532 2.558 1.00 95.31 86 TYR A O 1
ATOM 686 N N . PRO A 1 87 ? -10.583 -4.809 0.341 1.00 94.69 87 PRO A N 1
ATOM 687 C CA . PRO A 1 87 ? -9.892 -3.553 0.023 1.00 94.69 87 PRO A CA 1
ATOM 688 C C . PRO A 1 87 ? -10.627 -2.295 0.518 1.00 94.69 87 PRO A C 1
ATOM 690 O O . PRO A 1 87 ? -10.011 -1.247 0.724 1.00 94.69 87 PRO A O 1
ATOM 693 N N . GLU A 1 88 ? -11.937 -2.366 0.753 1.00 95.12 88 GLU A N 1
ATOM 694 C CA . GLU A 1 88 ? -12.722 -1.283 1.344 1.00 95.12 88 GLU A CA 1
ATOM 695 C C . GLU A 1 88 ? -12.259 -0.905 2.759 1.00 95.12 88 GLU A C 1
ATOM 697 O O . GLU A 1 88 ? -12.392 0.260 3.147 1.00 95.12 88 GLU A O 1
ATOM 702 N N . LEU A 1 89 ? -11.626 -1.835 3.489 1.00 96.44 89 LEU A N 1
ATOM 703 C CA . LEU A 1 89 ? -11.076 -1.586 4.824 1.00 96.44 89 LEU A CA 1
ATOM 704 C C . LEU A 1 89 ? -9.986 -0.511 4.822 1.00 96.44 89 LEU A C 1
ATOM 706 O O . LEU A 1 89 ? -9.820 0.190 5.817 1.00 96.44 89 LEU A O 1
ATOM 710 N N . ILE A 1 90 ? -9.275 -0.327 3.704 1.00 97.00 90 ILE A N 1
ATOM 711 C CA . ILE A 1 90 ? -8.272 0.738 3.568 1.00 97.00 90 ILE A CA 1
ATOM 712 C C . ILE A 1 90 ? -8.938 2.105 3.770 1.00 97.00 90 ILE A C 1
ATOM 714 O O . ILE A 1 90 ? -8.426 2.955 4.498 1.00 97.00 90 ILE A O 1
ATOM 718 N N . LYS A 1 91 ? -10.117 2.313 3.165 1.00 94.06 91 LYS A N 1
ATOM 719 C CA . LYS A 1 91 ? -10.879 3.563 3.303 1.00 94.06 91 LYS A CA 1
ATOM 720 C C . LYS A 1 91 ? -11.464 3.717 4.704 1.00 94.06 91 LYS A C 1
ATOM 722 O O . LYS A 1 91 ? -11.521 4.839 5.200 1.00 94.06 91 LYS A O 1
ATOM 727 N N . GLU A 1 92 ? -11.908 2.624 5.326 1.00 94.31 92 GLU A N 1
ATOM 728 C CA . GLU A 1 92 ? -12.376 2.640 6.719 1.00 94.31 92 GLU A CA 1
ATOM 729 C C . GLU A 1 92 ? -11.259 3.092 7.670 1.00 94.31 92 GLU A C 1
ATOM 731 O O . GLU A 1 92 ? -11.471 3.993 8.483 1.00 94.31 92 GLU A O 1
ATOM 736 N N . GLU A 1 93 ? -10.058 2.527 7.534 1.00 95.62 93 GLU A N 1
ATOM 737 C CA . GLU A 1 93 ? -8.916 2.858 8.388 1.00 95.62 93 GLU A CA 1
ATOM 738 C C . GLU A 1 93 ? -8.390 4.279 8.129 1.00 95.62 93 GLU A C 1
ATOM 740 O O . GLU A 1 93 ? -8.102 4.998 9.086 1.00 95.62 93 GLU A O 1
ATOM 745 N N . LEU A 1 94 ? -8.337 4.736 6.871 1.00 94.31 94 LEU A N 1
ATOM 746 C CA . LEU A 1 94 ? -7.988 6.127 6.552 1.00 94.31 94 LEU A CA 1
ATOM 747 C C . LEU A 1 94 ? -8.962 7.118 7.212 1.00 94.31 94 LEU A C 1
ATOM 749 O O . LEU A 1 94 ? -8.525 8.016 7.928 1.00 94.31 94 LEU A O 1
ATOM 753 N N . LYS A 1 95 ? -10.278 6.906 7.072 1.00 92.88 95 LYS A N 1
ATOM 754 C CA . LYS A 1 95 ? -11.300 7.750 7.722 1.00 92.88 95 LYS A CA 1
ATOM 755 C C . LYS A 1 95 ? -11.200 7.721 9.243 1.00 92.88 95 LYS A C 1
ATOM 757 O O . LYS A 1 95 ? -11.336 8.749 9.896 1.00 92.88 95 LYS A O 1
ATOM 762 N N . ARG A 1 96 ? -10.949 6.546 9.829 1.00 92.25 96 ARG A N 1
ATOM 763 C CA . ARG A 1 96 ? -10.773 6.396 11.281 1.00 92.25 96 ARG A CA 1
ATOM 764 C C . ARG A 1 96 ? -9.614 7.244 11.813 1.00 92.25 96 ARG A C 1
ATOM 766 O O . ARG A 1 96 ? -9.677 7.669 12.966 1.00 92.25 96 ARG A O 1
ATOM 773 N N . ARG A 1 97 ? -8.575 7.483 11.008 1.00 90.69 97 ARG A N 1
ATOM 774 C CA . ARG A 1 97 ? -7.423 8.323 11.373 1.00 90.69 97 ARG A CA 1
ATOM 775 C C . ARG A 1 97 ? -7.689 9.817 11.231 1.00 90.69 97 ARG A C 1
ATOM 777 O O . ARG A 1 97 ? -7.094 10.576 11.973 1.00 90.69 97 ARG A O 1
ATOM 784 N N . GLU A 1 98 ? -8.586 10.234 10.342 1.00 86.19 98 GLU A N 1
ATOM 785 C CA . GLU A 1 98 ? -8.972 11.649 10.190 1.00 86.19 98 GLU A CA 1
ATOM 786 C C . GLU A 1 98 ? -9.796 12.181 11.376 1.00 86.19 98 GLU A C 1
ATOM 788 O O . GLU A 1 98 ? -9.863 13.386 11.596 1.00 86.19 98 GLU A O 1
ATOM 793 N N . VAL A 1 99 ? -10.437 11.289 12.139 1.00 75.62 99 VAL A N 1
ATOM 794 C CA . VAL A 1 99 ? -11.301 11.633 13.286 1.00 75.62 99 VAL A CA 1
ATOM 795 C C . VAL A 1 99 ? -10.525 11.690 14.615 1.00 75.62 99 VAL A C 1
ATOM 797 O O . VAL A 1 99 ? -11.089 12.068 15.642 1.00 75.62 99 VAL A O 1
ATOM 800 N N . LYS A 1 100 ? -9.245 11.304 14.624 1.00 55.81 100 LYS A N 1
ATOM 801 C CA . LYS A 1 100 ? -8.387 11.279 15.817 1.00 55.81 100 LYS A CA 1
ATOM 802 C C . LYS A 1 100 ? -7.358 12.396 15.796 1.00 55.81 100 LYS A C 1
ATOM 804 O O . LYS A 1 100 ? -7.092 12.918 16.898 1.00 55.81 100 LYS A O 1
#

Secondary structure (DSSP, 8-state):
-PPPHHHHHHHHHHTS-HHHHHHHHHHHT-TT-EEHHHHHHHHHTTS---HHHHHHHHHHHHHTTSEEEE---TTSPPEEEE--S-THHHHHHHHHHHT-